Protein AF-A0A8D8W8I6-F1 (afdb_monomer)

Secondary structure (DSSP, 8-state):
---------HHHHHHHHHHHHHHHHS-TTHHHHHHHHHHHHSPPPHHHHHHHHHHHHHHHHHHHHHHHHHHHHT-TT-THHHHHHHHHHHHHHHHHHS-HHHHHHHHHHHHHHHHHHHTT-

Structure (mmCIF, N/CA/C/O backbone):
data_AF-A0A8D8W8I6-F1
#
_entry.id   AF-A0A8D8W8I6-F1
#
loop_
_atom_site.group_PDB
_atom_site.id
_atom_site.type_symbol
_atom_site.label_atom_id
_atom_site.label_alt_id
_atom_site.label_comp_id
_atom_site.label_asym_id
_atom_site.label_entity_id
_atom_site.label_seq_id
_atom_site.pdbx_PDB_ins_code
_atom_site.Cartn_x
_atom_site.Cartn_y
_atom_site.Cartn_z
_atom_site.occupancy
_atom_site.B_iso_or_equiv
_atom_site.auth_seq_id
_atom_site.auth_comp_id
_atom_site.auth_asym_id
_atom_site.auth_atom_id
_atom_site.pdbx_PDB_model_num
ATOM 1 N N . MET A 1 1 ? 5.627 -31.364 0.884 1.00 42.03 1 MET A N 1
ATOM 2 C CA . MET A 1 1 ? 5.035 -30.064 0.504 1.00 42.03 1 MET A CA 1
ATOM 3 C C . MET A 1 1 ? 5.050 -29.221 1.766 1.00 42.03 1 MET A C 1
ATOM 5 O O . MET A 1 1 ? 4.081 -29.221 2.506 1.00 42.03 1 MET A O 1
ATOM 9 N N . GLU A 1 2 ? 6.214 -28.681 2.126 1.00 50.22 2 GLU A N 1
ATOM 10 C CA . GLU A 1 2 ? 6.455 -28.177 3.481 1.00 50.22 2 GLU A CA 1
ATOM 11 C C . GLU A 1 2 ? 7.186 -26.829 3.447 1.00 50.22 2 GLU A C 1
ATOM 13 O O . GLU A 1 2 ? 8.345 -26.758 3.059 1.00 50.22 2 GLU A O 1
ATOM 18 N N . ARG A 1 3 ? 6.461 -25.811 3.936 1.00 50.16 3 ARG A N 1
ATOM 19 C CA . ARG A 1 3 ? 6.907 -24.538 4.533 1.00 50.16 3 ARG A CA 1
ATOM 20 C C . ARG A 1 3 ? 7.511 -23.459 3.623 1.00 50.16 3 ARG A C 1
ATOM 22 O O . ARG A 1 3 ? 8.663 -23.083 3.791 1.00 50.16 3 ARG A O 1
ATOM 29 N N . ASP A 1 4 ? 6.639 -22.802 2.858 1.00 57.50 4 ASP A N 1
ATOM 30 C CA . ASP A 1 4 ? 6.822 -21.380 2.498 1.00 57.50 4 ASP A CA 1
ATOM 31 C C . ASP A 1 4 ? 6.276 -20.424 3.585 1.00 57.50 4 ASP A C 1
ATOM 33 O O . ASP A 1 4 ? 6.238 -19.210 3.411 1.00 57.50 4 ASP A O 1
ATOM 37 N N . SER A 1 5 ? 5.841 -20.947 4.739 1.00 58.31 5 SER A N 1
ATOM 38 C CA . SER A 1 5 ? 5.451 -20.130 5.892 1.00 58.31 5 SER A CA 1
ATOM 39 C C . SER A 1 5 ? 6.685 -19.811 6.733 1.0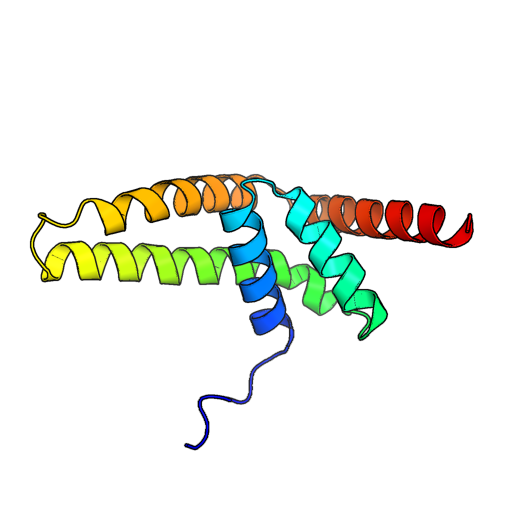0 58.31 5 SER A C 1
ATOM 41 O O . SER A 1 5 ? 7.100 -20.612 7.573 1.00 58.31 5 SER A O 1
ATOM 43 N N . GLN A 1 6 ? 7.290 -18.649 6.496 1.00 68.69 6 GLN A N 1
ATOM 44 C CA . GLN A 1 6 ? 8.312 -18.095 7.385 1.00 68.69 6 GLN A CA 1
ATOM 45 C C . GLN A 1 6 ? 7.661 -17.321 8.539 1.00 68.69 6 GLN A C 1
ATOM 47 O O . GLN A 1 6 ? 6.601 -16.720 8.370 1.00 68.69 6 GLN A O 1
ATOM 52 N N . HIS A 1 7 ? 8.280 -17.330 9.725 1.00 72.88 7 HIS A N 1
ATOM 53 C CA . HIS A 1 7 ? 7.826 -16.494 10.839 1.00 72.88 7 HIS A CA 1
ATOM 54 C C . HIS A 1 7 ? 8.001 -15.017 10.471 1.00 72.88 7 HIS A C 1
ATOM 56 O O . HIS A 1 7 ? 9.124 -14.533 10.353 1.00 72.88 7 HIS A O 1
ATOM 62 N N . SER A 1 8 ? 6.884 -14.315 10.295 1.00 79.44 8 SER A N 1
ATOM 63 C CA . SER A 1 8 ? 6.832 -12.919 9.867 1.00 79.44 8 SER A CA 1
ATOM 64 C C . SER A 1 8 ? 5.775 -12.153 10.667 1.00 79.44 8 SER A C 1
ATOM 66 O O . SER A 1 8 ? 4.854 -12.750 11.230 1.00 79.44 8 SER A O 1
ATOM 68 N N . CYS A 1 9 ? 5.903 -10.828 10.755 1.00 85.56 9 CYS A N 1
ATOM 69 C CA . CYS A 1 9 ? 4.876 -9.993 11.376 1.00 85.56 9 CYS A CA 1
ATOM 70 C C . CYS A 1 9 ? 3.631 -9.945 10.477 1.00 85.56 9 CYS A C 1
ATOM 72 O O . CYS A 1 9 ? 3.742 -9.634 9.294 1.00 85.56 9 CYS A O 1
ATOM 74 N N . LEU A 1 10 ? 2.441 -10.143 11.055 1.00 90.19 10 LEU A N 1
ATOM 75 C CA . LEU A 1 10 ? 1.160 -10.169 10.323 1.00 90.19 10 LEU A CA 1
ATOM 76 C C . LEU A 1 10 ? 0.887 -8.900 9.499 1.00 90.19 10 LEU A C 1
ATOM 78 O O . LEU A 1 10 ? 0.182 -8.943 8.494 1.00 90.19 10 LEU A O 1
ATOM 82 N N . VAL A 1 11 ?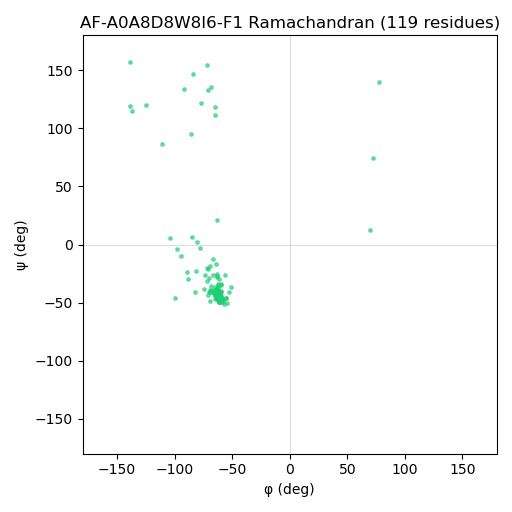 1.459 -7.768 9.913 1.00 91.62 11 VAL A N 1
ATOM 83 C CA . VAL A 1 11 ? 1.369 -6.502 9.177 1.00 91.62 11 VAL A CA 1
ATOM 84 C C . VAL A 1 11 ? 1.994 -6.586 7.781 1.00 91.62 11 VAL A C 1
ATOM 86 O O . VAL A 1 11 ? 1.525 -5.909 6.872 1.00 91.62 11 VAL A O 1
ATOM 89 N N . PHE A 1 12 ? 3.011 -7.430 7.580 1.00 92.50 12 PHE A N 1
ATOM 90 C CA . PHE A 1 12 ? 3.636 -7.611 6.272 1.00 92.50 12 PHE A CA 1
ATOM 91 C C . PHE A 1 12 ? 2.709 -8.358 5.315 1.00 92.50 12 PHE A C 1
ATOM 93 O O . PHE A 1 12 ? 2.536 -7.925 4.177 1.00 92.50 12 PHE A O 1
ATOM 100 N N . ASP A 1 13 ? 2.050 -9.415 5.789 1.00 92.88 13 ASP A N 1
ATOM 101 C CA . ASP A 1 13 ? 1.063 -10.152 4.995 1.00 92.88 13 ASP A CA 1
ATOM 102 C C . ASP A 1 13 ? -0.148 -9.270 4.668 1.00 92.88 13 ASP A C 1
ATOM 104 O O . ASP A 1 13 ? -0.623 -9.253 3.531 1.00 92.88 13 ASP A O 1
ATOM 108 N N . LEU A 1 14 ? -0.598 -8.464 5.638 1.00 94.81 14 LEU A N 1
ATOM 109 C CA . LEU A 1 14 ? -1.664 -7.485 5.432 1.00 94.81 14 LEU A CA 1
ATOM 110 C C . LEU A 1 14 ? -1.271 -6.420 4.398 1.00 94.81 14 LEU A C 1
ATOM 112 O O . LEU A 1 14 ? -2.069 -6.104 3.518 1.00 94.81 14 LEU A O 1
ATOM 116 N N . ALA A 1 15 ? -0.046 -5.892 4.469 1.00 95.88 15 ALA A N 1
ATOM 117 C CA . ALA A 1 15 ? 0.462 -4.928 3.497 1.00 95.88 15 ALA A CA 1
ATOM 118 C C . ALA A 1 15 ? 0.459 -5.517 2.082 1.00 95.88 15 ALA A C 1
ATOM 120 O O . ALA A 1 15 ? -0.033 -4.879 1.157 1.00 95.88 15 ALA A O 1
ATOM 121 N N . ILE A 1 16 ? 0.948 -6.750 1.920 1.00 94.75 16 ILE A N 1
ATOM 122 C CA . ILE A 1 16 ? 0.960 -7.455 0.633 1.00 94.75 16 ILE A CA 1
ATOM 123 C C . ILE A 1 16 ? -0.465 -7.619 0.098 1.00 94.75 16 ILE A C 1
ATOM 125 O O . ILE A 1 16 ? -0.725 -7.274 -1.055 1.00 94.75 16 ILE A O 1
ATOM 129 N N . ALA A 1 17 ? -1.388 -8.104 0.933 1.00 95.56 17 ALA A N 1
ATOM 130 C CA . ALA A 1 17 ? -2.781 -8.297 0.548 1.00 95.56 17 ALA A CA 1
ATOM 131 C C . ALA A 1 17 ? -3.422 -6.985 0.069 1.00 95.56 17 ALA A C 1
ATOM 133 O O . ALA A 1 17 ? -4.006 -6.944 -1.014 1.00 95.56 17 ALA A O 1
ATOM 134 N N . ILE A 1 18 ? -3.256 -5.898 0.828 1.00 96.31 18 ILE A N 1
ATOM 135 C CA . ILE A 1 18 ? -3.786 -4.582 0.457 1.00 96.31 18 ILE A CA 1
ATOM 136 C C . ILE A 1 18 ? -3.141 -4.075 -0.837 1.00 96.31 18 ILE A C 1
ATOM 138 O O . ILE A 1 18 ? -3.859 -3.631 -1.730 1.00 96.31 18 ILE A O 1
ATOM 142 N N . THR A 1 19 ? -1.815 -4.168 -0.977 1.00 95.69 19 THR A N 1
ATOM 143 C CA . THR A 1 19 ? -1.101 -3.719 -2.181 1.00 95.69 19 THR A CA 1
ATOM 144 C C . THR A 1 19 ? -1.661 -4.369 -3.443 1.00 95.69 19 THR A C 1
ATOM 146 O O . THR A 1 19 ? -1.986 -3.657 -4.390 1.00 95.69 19 THR A O 1
ATOM 149 N N . TYR A 1 20 ? -1.813 -5.697 -3.473 1.00 93.81 20 TYR A N 1
ATOM 150 C CA . TYR A 1 20 ? -2.319 -6.372 -4.673 1.00 93.81 20 TYR A CA 1
ATOM 151 C C . TYR A 1 20 ? -3.804 -6.126 -4.915 1.00 93.81 20 TYR A C 1
ATOM 153 O O . TYR A 1 20 ? -4.210 -6.043 -6.069 1.00 93.81 20 TYR A O 1
ATOM 161 N N . MET A 1 21 ? -4.603 -5.946 -3.862 1.00 95.12 21 MET A N 1
ATOM 162 C CA . MET A 1 21 ? -6.006 -5.571 -4.024 1.00 95.12 21 MET A CA 1
ATOM 163 C C . MET A 1 21 ? -6.148 -4.182 -4.650 1.00 95.12 21 MET A C 1
ATOM 165 O O . MET A 1 21 ? -6.905 -4.031 -5.602 1.00 95.12 21 MET A O 1
ATOM 169 N N . VAL A 1 22 ? -5.371 -3.197 -4.191 1.00 95.19 22 VAL A N 1
ATOM 170 C CA . VAL A 1 22 ? -5.359 -1.848 -4.780 1.00 95.19 22 VAL A CA 1
ATOM 171 C C . VAL A 1 22 ? -4.822 -1.867 -6.214 1.00 95.19 22 VAL A C 1
ATOM 173 O O . VAL A 1 22 ? -5.362 -1.179 -7.071 1.00 95.19 22 VAL A O 1
ATOM 176 N N . LEU A 1 23 ? -3.795 -2.670 -6.515 1.00 92.56 23 LEU A N 1
ATOM 177 C CA . LEU A 1 23 ? -3.309 -2.830 -7.893 1.00 92.56 23 LEU A CA 1
ATOM 178 C C . LEU A 1 23 ? -4.361 -3.460 -8.813 1.00 92.56 23 LEU A C 1
ATOM 180 O O . LEU A 1 23 ? -4.477 -3.059 -9.968 1.00 92.56 23 LEU A O 1
ATOM 184 N N . GLN A 1 24 ? -5.118 -4.435 -8.307 1.00 92.31 24 GLN A N 1
ATOM 185 C CA . GLN A 1 24 ? -6.155 -5.129 -9.066 1.00 92.31 24 GLN A CA 1
ATOM 186 C C . GLN A 1 24 ? -7.351 -4.220 -9.373 1.00 92.31 24 GLN A C 1
ATOM 188 O O . GLN A 1 24 ? -7.923 -4.316 -10.458 1.00 92.31 24 GLN A O 1
ATOM 193 N N . THR A 1 25 ? -7.751 -3.366 -8.428 1.00 93.75 25 THR A N 1
ATOM 194 C CA . THR A 1 25 ? -8.901 -2.463 -8.593 1.00 93.75 25 THR A CA 1
ATOM 195 C C . THR A 1 25 ? -8.524 -1.114 -9.198 1.00 93.75 25 THR A C 1
ATOM 197 O O . THR A 1 25 ? -9.378 -0.451 -9.781 1.00 93.75 25 THR A O 1
ATOM 200 N N . GLY A 1 26 ? -7.264 -0.696 -9.062 1.00 92.19 26 GLY A N 1
ATOM 201 C CA . GLY A 1 26 ? -6.817 0.655 -9.395 1.00 92.19 26 GLY A CA 1
ATOM 202 C C . GLY A 1 26 ? -7.339 1.728 -8.434 1.00 92.19 26 GLY A C 1
ATOM 203 O O . GLY A 1 26 ? -7.228 2.913 -8.743 1.00 92.19 26 GLY A O 1
ATOM 204 N N . ASP A 1 27 ? -7.908 1.334 -7.291 1.00 94.19 27 ASP A N 1
ATOM 205 C CA . ASP A 1 27 ? -8.540 2.235 -6.329 1.00 94.19 27 ASP A CA 1
ATOM 206 C C . ASP A 1 27 ? -7.933 2.077 -4.930 1.00 94.19 27 ASP A C 1
ATOM 208 O O . ASP A 1 27 ? -7.994 1.014 -4.308 1.00 94.19 27 ASP A O 1
ATOM 212 N N . LEU A 1 28 ? -7.378 3.172 -4.407 1.00 94.62 28 LEU A N 1
ATOM 213 C CA . LEU A 1 28 ? -6.759 3.221 -3.083 1.00 94.62 28 LEU A CA 1
ATOM 214 C C . LEU A 1 28 ? -7.765 2.945 -1.954 1.00 94.62 28 LEU A C 1
ATOM 216 O O . LEU A 1 28 ? -7.369 2.459 -0.890 1.00 94.62 28 LEU A O 1
ATOM 220 N N . ASP A 1 29 ? -9.056 3.205 -2.172 1.00 95.44 29 ASP A N 1
ATOM 221 C CA . ASP A 1 29 ? -10.102 2.974 -1.169 1.00 95.44 29 ASP A CA 1
ATOM 222 C C . ASP A 1 29 ? -10.375 1.488 -0.952 1.00 95.44 29 ASP A C 1
ATOM 224 O O . ASP A 1 29 ? -10.745 1.091 0.156 1.00 95.44 29 ASP A O 1
ATOM 228 N N . THR A 1 30 ? -10.015 0.646 -1.929 1.00 95.94 30 THR A N 1
ATOM 229 C CA . THR A 1 30 ? -9.974 -0.821 -1.796 1.00 95.94 30 THR A CA 1
ATOM 230 C C . THR A 1 30 ? -9.188 -1.262 -0.557 1.00 95.94 30 THR A C 1
ATOM 232 O O . THR A 1 30 ? -9.597 -2.196 0.136 1.00 95.94 30 THR A O 1
ATOM 235 N N . GLY A 1 31 ? -8.107 -0.556 -0.206 1.00 95.31 31 GLY A N 1
ATOM 236 C CA . GLY A 1 31 ? -7.340 -0.851 1.005 1.00 95.31 31 GLY A CA 1
ATOM 237 C C . GLY A 1 31 ? -8.142 -0.678 2.297 1.00 95.31 31 GLY A C 1
ATOM 238 O O . GLY A 1 31 ? -7.987 -1.474 3.224 1.00 95.31 31 GLY A O 1
ATOM 239 N N . GLY A 1 32 ? -9.061 0.290 2.334 1.00 95.38 32 GLY A N 1
ATOM 240 C CA . GLY A 1 32 ? -9.978 0.497 3.453 1.00 95.38 32 GLY A CA 1
ATOM 241 C C . GLY A 1 32 ? -10.961 -0.657 3.629 1.00 95.38 32 GLY A C 1
ATOM 242 O O . GLY A 1 32 ? -11.144 -1.127 4.750 1.00 95.38 32 GLY A O 1
ATOM 243 N N . TYR A 1 33 ? -11.522 -1.177 2.534 1.00 96.06 33 TYR A N 1
ATOM 244 C CA . TYR A 1 33 ? -12.421 -2.338 2.574 1.00 96.06 33 TYR A CA 1
ATOM 245 C C . TYR A 1 33 ? -11.705 -3.605 3.063 1.00 96.06 33 TYR A C 1
ATOM 247 O O . TYR A 1 33 ? -12.221 -4.314 3.930 1.00 96.06 33 TYR A O 1
ATOM 255 N N . VAL A 1 34 ? -10.488 -3.868 2.570 1.00 95.44 34 VAL A N 1
ATOM 256 C CA . VAL A 1 34 ? -9.672 -5.006 3.032 1.00 95.44 34 VAL A CA 1
ATOM 257 C C . VAL A 1 34 ? -9.345 -4.868 4.519 1.00 95.44 34 VAL A C 1
ATOM 259 O O . VAL A 1 34 ? -9.493 -5.827 5.279 1.00 95.44 34 VAL A O 1
ATOM 262 N N . LEU A 1 35 ? -8.943 -3.671 4.957 1.00 95.38 35 LEU A N 1
ATOM 263 C CA . LEU A 1 35 ? -8.631 -3.402 6.358 1.00 95.38 35 LEU A CA 1
ATOM 264 C C . LEU A 1 35 ? -9.862 -3.555 7.264 1.00 95.38 35 LEU A C 1
ATOM 266 O O . LEU A 1 35 ? -9.748 -4.111 8.357 1.00 95.38 35 LEU A O 1
ATOM 270 N N . ALA A 1 36 ? -11.034 -3.092 6.824 1.00 94.75 36 ALA A N 1
ATOM 271 C CA . ALA A 1 36 ? -12.292 -3.249 7.548 1.00 94.75 36 ALA A CA 1
ATOM 272 C C . ALA A 1 36 ? -12.642 -4.732 7.738 1.00 94.75 36 ALA A C 1
ATOM 274 O O . ALA A 1 36 ? -12.864 -5.172 8.867 1.00 94.75 36 ALA A O 1
ATOM 275 N N . GLY A 1 37 ? -12.582 -5.524 6.661 1.00 93.81 37 GLY A N 1
ATOM 276 C CA . GLY A 1 37 ? -12.808 -6.968 6.715 1.00 93.81 37 GLY A CA 1
ATOM 277 C C . GLY A 1 37 ? -11.815 -7.688 7.632 1.00 93.81 37 GLY A C 1
ATOM 278 O O . GLY A 1 37 ? -12.216 -8.481 8.484 1.00 93.81 37 GLY A O 1
ATOM 279 N N . TYR A 1 38 ? -10.524 -7.358 7.538 1.00 94.00 38 TYR A N 1
ATOM 280 C CA . TYR A 1 38 ? -9.496 -7.935 8.410 1.00 94.00 38 TYR A CA 1
ATOM 281 C C . TYR A 1 38 ? -9.753 -7.610 9.893 1.00 94.00 38 TYR A C 1
ATOM 283 O O . TYR A 1 38 ? -9.653 -8.483 10.761 1.00 94.00 38 TYR A O 1
ATOM 291 N N . ASN A 1 39 ? -10.178 -6.376 10.184 1.00 92.75 39 ASN A N 1
ATOM 292 C CA . ASN A 1 39 ? -10.521 -5.914 11.530 1.00 92.75 39 ASN A CA 1
ATOM 293 C C . ASN A 1 39 ? -11.762 -6.590 12.142 1.00 92.75 39 ASN A C 1
ATOM 295 O O . ASN A 1 39 ? -11.976 -6.433 13.350 1.00 92.75 39 ASN A O 1
ATOM 299 N N . LYS A 1 40 ? -12.571 -7.327 11.365 1.00 91.38 40 LYS A N 1
ATOM 300 C CA . LYS A 1 40 ? -13.651 -8.177 11.902 1.00 91.38 40 LYS A CA 1
ATOM 301 C C . LYS A 1 40 ? -13.098 -9.446 12.573 1.00 91.38 40 LYS A C 1
ATOM 303 O O . LYS A 1 40 ? -13.715 -9.952 13.502 1.00 91.38 40 LYS A O 1
ATOM 308 N N . VAL A 1 41 ? -11.915 -9.917 12.165 1.00 91.62 41 VAL A N 1
ATOM 309 C CA . VAL A 1 41 ? -11.259 -11.114 12.730 1.00 91.62 41 VAL A CA 1
ATOM 310 C C . VAL A 1 41 ? -10.180 -10.741 13.749 1.00 91.62 41 VAL A C 1
ATOM 312 O O . VAL A 1 41 ? -10.128 -11.307 14.839 1.00 91.62 41 VAL A O 1
ATOM 315 N N . ARG A 1 42 ? -9.320 -9.770 13.417 1.00 90.94 42 ARG A N 1
ATOM 316 C CA . ARG A 1 42 ? -8.235 -9.294 14.287 1.00 90.94 42 ARG A CA 1
ATOM 317 C C . ARG A 1 42 ? -8.135 -7.780 14.210 1.00 90.94 42 ARG A C 1
ATOM 319 O O . ARG A 1 42 ? -7.802 -7.234 13.163 1.00 90.94 42 ARG A O 1
ATOM 326 N N . LYS A 1 43 ? -8.326 -7.104 15.345 1.00 92.00 43 LYS A N 1
ATOM 327 C CA . LYS A 1 43 ? -8.080 -5.661 15.441 1.00 92.00 43 LYS A CA 1
ATOM 328 C C . LYS A 1 43 ? -6.594 -5.372 15.238 1.00 92.00 43 LYS A C 1
ATOM 330 O O . LYS A 1 43 ? -5.756 -5.841 16.009 1.00 92.00 43 LYS A O 1
ATOM 335 N N . VAL A 1 44 ? -6.279 -4.609 14.196 1.00 91.25 44 VAL A N 1
ATOM 336 C CA . VAL A 1 44 ? -4.911 -4.187 13.893 1.00 91.25 44 VAL A CA 1
ATOM 337 C C . VAL A 1 44 ? -4.533 -3.047 14.842 1.00 91.25 44 VAL A C 1
ATOM 339 O O . VAL A 1 44 ? -5.223 -2.024 14.871 1.00 91.25 44 VAL A O 1
ATOM 342 N N . PRO A 1 45 ? -3.470 -3.191 15.646 1.00 92.19 45 PRO A N 1
ATOM 343 C CA . PRO A 1 45 ? -3.067 -2.152 16.578 1.00 92.19 45 PRO A CA 1
ATOM 344 C C . PRO A 1 45 ? -2.458 -0.950 15.839 1.00 92.19 45 PRO A C 1
ATOM 346 O O . PRO A 1 45 ? -1.913 -1.065 14.741 1.00 92.19 45 PRO A O 1
ATOM 349 N N . TYR A 1 46 ? -2.528 0.231 16.455 1.00 90.00 46 TYR A N 1
ATOM 350 C CA . TYR A 1 46 ? -2.126 1.491 15.816 1.00 90.00 46 TYR A CA 1
ATOM 351 C C . TYR A 1 46 ? -0.651 1.521 15.378 1.00 90.00 46 TYR A C 1
ATOM 353 O O . TYR A 1 46 ? -0.318 2.104 14.351 1.00 90.00 46 TYR A O 1
ATOM 361 N N . ASN A 1 47 ? 0.244 0.868 16.123 1.00 92.12 47 ASN A N 1
ATOM 362 C CA . ASN A 1 47 ? 1.653 0.735 15.745 1.00 92.12 47 ASN A CA 1
ATOM 363 C C . ASN A 1 47 ? 1.841 -0.061 14.441 1.00 92.12 47 ASN A C 1
ATOM 365 O O . ASN A 1 47 ? 2.690 0.314 13.639 1.00 92.12 47 ASN A O 1
ATOM 369 N N . GLU A 1 48 ? 1.044 -1.110 14.211 1.00 93.25 48 GLU A N 1
ATOM 370 C CA . GLU A 1 48 ? 1.045 -1.859 12.947 1.00 93.25 48 GLU A CA 1
ATOM 371 C C . GLU A 1 48 ? 0.451 -1.019 11.809 1.00 93.25 48 GLU A C 1
ATOM 373 O O . GLU A 1 48 ? 1.021 -0.970 10.722 1.00 93.25 48 GLU A O 1
ATOM 378 N N . LEU A 1 49 ? -0.633 -0.277 12.062 1.00 93.31 49 LEU A N 1
ATOM 379 C CA . LEU A 1 49 ? -1.207 0.634 11.063 1.00 93.31 49 LEU A CA 1
ATOM 380 C C . LEU A 1 49 ? -0.208 1.711 10.618 1.00 93.31 49 LEU A C 1
ATOM 382 O O . LEU A 1 49 ? -0.102 1.988 9.427 1.00 93.31 49 LEU A O 1
ATOM 386 N N . ASN A 1 50 ? 0.568 2.275 11.547 1.00 93.25 50 ASN A N 1
ATOM 387 C CA . ASN A 1 50 ? 1.550 3.318 11.233 1.00 93.25 50 ASN A CA 1
ATOM 388 C C . ASN A 1 50 ? 2.674 2.852 10.304 1.00 93.25 50 ASN A C 1
ATOM 390 O O . ASN A 1 50 ? 3.239 3.675 9.594 1.00 93.25 50 ASN A O 1
ATOM 394 N N . VAL A 1 51 ? 3.024 1.564 10.317 1.00 95.50 51 VAL A N 1
ATOM 395 C CA . VAL A 1 51 ? 4.067 1.023 9.427 1.00 95.50 51 VAL A CA 1
ATOM 396 C C . VAL A 1 51 ? 3.490 0.437 8.140 1.00 95.50 51 VAL A C 1
ATOM 398 O O . VAL A 1 51 ? 4.247 0.130 7.220 1.00 95.50 51 VAL A O 1
ATOM 401 N N . LEU A 1 52 ? 2.165 0.295 8.048 1.00 95.25 52 LEU A N 1
ATOM 402 C CA . LEU A 1 52 ? 1.483 -0.381 6.947 1.00 95.25 52 LEU A CA 1
ATOM 403 C C . LEU A 1 52 ? 1.799 0.261 5.591 1.00 95.25 52 LEU A C 1
ATOM 405 O O . LEU A 1 52 ? 2.206 -0.438 4.666 1.00 95.25 52 LEU A O 1
ATOM 409 N N . GLN A 1 53 ? 1.702 1.591 5.493 1.00 96.00 53 GLN A N 1
ATOM 410 C CA . GLN A 1 53 ? 2.019 2.330 4.264 1.00 96.00 53 GLN A CA 1
ATOM 411 C C . GLN A 1 53 ? 3.475 2.103 3.832 1.00 96.00 53 GLN A C 1
ATOM 413 O O . GLN A 1 53 ? 3.741 1.802 2.671 1.00 96.00 53 GLN A O 1
ATOM 418 N N . THR A 1 54 ? 4.427 2.175 4.767 1.00 96.50 54 THR A N 1
ATOM 419 C CA . THR A 1 54 ? 5.847 1.910 4.490 1.00 96.50 54 THR A CA 1
ATOM 420 C C . THR A 1 54 ? 6.078 0.475 4.026 1.00 96.50 54 THR A C 1
ATOM 422 O O . THR A 1 54 ? 6.861 0.248 3.103 1.00 96.50 54 THR A O 1
ATOM 425 N N . CYS A 1 55 ? 5.380 -0.499 4.615 1.00 96.44 55 CYS A N 1
ATOM 426 C CA . CYS A 1 55 ? 5.455 -1.899 4.199 1.00 96.44 55 CYS A CA 1
ATOM 427 C C . CYS A 1 55 ? 4.913 -2.094 2.776 1.00 96.44 55 CYS A C 1
ATOM 429 O O . CYS A 1 55 ? 5.536 -2.794 1.979 1.00 96.44 55 CYS A O 1
ATOM 431 N N . MET A 1 56 ? 3.804 -1.432 2.431 1.00 96.38 56 MET A N 1
ATOM 432 C CA . MET A 1 56 ? 3.238 -1.456 1.078 1.00 96.38 56 MET A CA 1
ATOM 433 C C . MET A 1 56 ? 4.204 -0.862 0.050 1.00 96.38 56 MET A C 1
ATOM 435 O O . MET A 1 56 ? 4.479 -1.496 -0.968 1.00 96.38 56 MET A O 1
ATOM 439 N N . MET A 1 57 ? 4.768 0.317 0.332 1.00 96.12 57 MET A N 1
ATOM 440 C CA . MET A 1 57 ? 5.766 0.950 -0.539 1.00 96.12 57 MET A CA 1
ATOM 441 C C . MET A 1 57 ? 7.006 0.064 -0.693 1.00 96.12 57 MET A C 1
ATOM 443 O O . MET A 1 57 ? 7.471 -0.162 -1.805 1.00 96.12 57 MET A O 1
ATOM 447 N N . SER A 1 58 ? 7.493 -0.530 0.400 1.00 95.31 58 SER A N 1
ATOM 448 C CA . SER A 1 58 ? 8.633 -1.456 0.362 1.00 95.31 58 SER A CA 1
ATOM 449 C C . SER A 1 58 ? 8.347 -2.680 -0.512 1.00 95.31 58 SER A C 1
ATOM 451 O O . SER A 1 58 ? 9.199 -3.083 -1.304 1.00 95.31 58 SER A O 1
ATOM 453 N N . ARG A 1 59 ? 7.140 -3.256 -0.420 1.00 93.00 59 ARG A N 1
ATOM 454 C CA . ARG A 1 59 ? 6.713 -4.380 -1.267 1.00 93.00 59 ARG A CA 1
ATOM 455 C C . ARG A 1 59 ? 6.627 -3.984 -2.742 1.00 93.00 59 ARG A C 1
ATOM 457 O O . ARG A 1 59 ? 7.050 -4.766 -3.594 1.00 93.00 59 ARG A O 1
ATOM 464 N N . LEU A 1 60 ? 6.112 -2.792 -3.043 1.00 93.31 60 LEU A N 1
ATOM 465 C CA . LEU A 1 60 ? 6.080 -2.255 -4.405 1.00 93.31 60 LEU A CA 1
ATOM 466 C C . LEU A 1 60 ? 7.494 -2.088 -4.955 1.00 93.31 60 LEU A C 1
ATOM 468 O O . LEU A 1 60 ? 7.784 -2.633 -6.015 1.00 93.31 60 LEU A O 1
ATOM 472 N N . CYS A 1 61 ? 8.397 -1.451 -4.207 1.00 93.69 61 CYS A N 1
ATOM 473 C CA . CYS A 1 61 ? 9.796 -1.296 -4.602 1.00 93.69 61 CYS A CA 1
ATOM 474 C C . CYS A 1 61 ? 10.462 -2.647 -4.892 1.00 93.69 61 CYS A C 1
ATOM 476 O O . CYS A 1 61 ? 11.094 -2.802 -5.934 1.00 93.69 61 CYS A O 1
ATOM 478 N N . GLN A 1 62 ? 10.278 -3.647 -4.021 1.00 91.69 62 GLN A N 1
ATOM 479 C CA . GLN A 1 62 ? 10.804 -4.999 -4.248 1.00 91.69 62 GLN A CA 1
ATOM 480 C C . GLN A 1 62 ? 10.276 -5.603 -5.556 1.00 91.69 62 GLN A C 1
ATOM 482 O O . GLN A 1 62 ? 11.057 -6.110 -6.359 1.00 91.69 62 GLN A O 1
ATOM 487 N N . SER A 1 63 ? 8.963 -5.520 -5.793 1.00 89.50 63 SER A N 1
ATOM 488 C CA . SER A 1 63 ? 8.333 -6.060 -7.002 1.00 89.50 63 SER A CA 1
ATOM 489 C C . SER A 1 63 ? 8.792 -5.339 -8.273 1.00 89.50 63 SER A C 1
ATOM 491 O O . SER A 1 63 ? 9.051 -5.982 -9.289 1.00 89.50 63 SER A O 1
ATOM 493 N N . LEU A 1 64 ? 8.894 -4.010 -8.225 1.00 89.38 64 LEU A N 1
ATOM 494 C CA . LEU A 1 64 ? 9.258 -3.173 -9.366 1.00 89.38 64 LEU A CA 1
ATOM 495 C C . LEU A 1 64 ? 10.726 -3.372 -9.753 1.00 89.38 64 LEU A C 1
ATOM 497 O O . L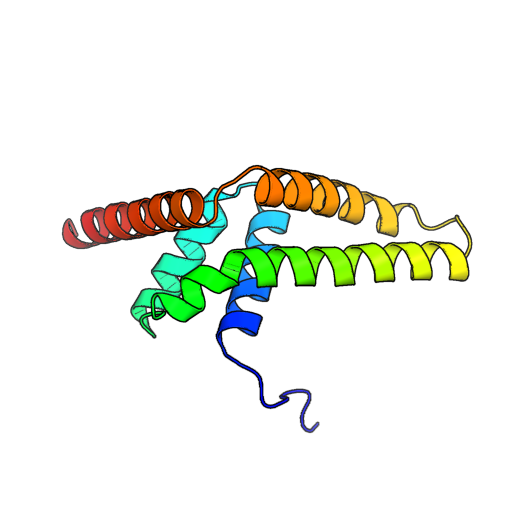EU A 1 64 ? 11.018 -3.649 -10.917 1.00 89.38 64 LEU A O 1
ATOM 501 N N . VAL A 1 65 ? 11.635 -3.328 -8.775 1.00 89.25 65 VAL A N 1
A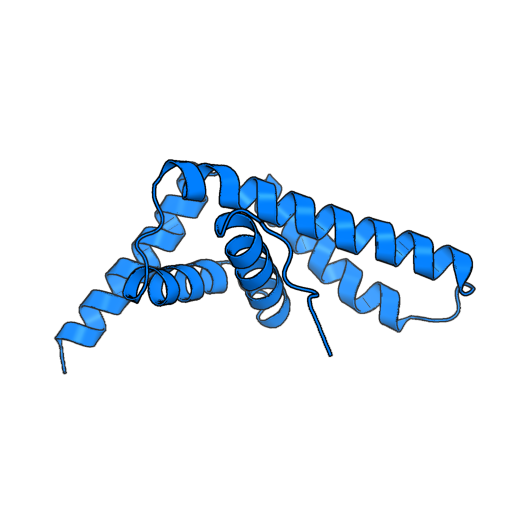TOM 502 C CA . VAL A 1 65 ? 13.074 -3.545 -8.993 1.00 89.25 65 VAL A CA 1
ATOM 503 C C . VAL A 1 65 ? 13.338 -4.950 -9.530 1.00 89.25 65 VAL A C 1
ATOM 505 O O . VAL A 1 65 ? 14.062 -5.098 -10.514 1.00 89.25 65 VAL A O 1
ATOM 508 N N . LEU A 1 66 ? 12.718 -5.980 -8.943 1.00 87.00 66 LEU A N 1
ATOM 509 C CA . LEU A 1 66 ? 12.888 -7.356 -9.413 1.00 87.00 66 LEU A CA 1
ATOM 510 C C . LEU A 1 66 ? 12.332 -7.551 -10.830 1.00 87.00 66 LEU A C 1
ATOM 512 O O . LEU A 1 66 ? 12.957 -8.225 -11.650 1.00 87.00 66 LEU A O 1
ATOM 516 N N . GLY A 1 67 ? 11.181 -6.947 -11.139 1.00 82.94 67 GLY A N 1
ATOM 517 C CA . GLY A 1 67 ? 10.600 -7.014 -12.478 1.00 82.94 67 GLY A CA 1
ATOM 518 C C . GLY A 1 67 ? 11.464 -6.320 -13.536 1.00 82.94 67 GLY A C 1
ATOM 519 O O . GLY A 1 67 ? 11.642 -6.868 -14.622 1.00 82.94 67 GLY A O 1
ATOM 520 N N . LEU A 1 68 ? 12.070 -5.173 -13.208 1.00 83.38 68 LEU A N 1
ATOM 521 C CA . LEU A 1 68 ? 13.015 -4.475 -14.089 1.00 83.38 68 LEU A CA 1
ATOM 522 C C . LEU A 1 68 ? 14.285 -5.291 -14.329 1.00 83.38 68 LEU A C 1
ATOM 524 O O . LEU A 1 68 ? 14.702 -5.446 -15.475 1.00 83.38 68 LEU A O 1
ATOM 528 N N . TYR A 1 69 ? 14.870 -5.846 -13.266 1.00 83.94 69 TYR A N 1
ATOM 529 C CA . TYR A 1 69 ? 16.038 -6.720 -13.373 1.00 83.94 69 TYR A CA 1
ATOM 530 C C . TYR A 1 69 ? 15.747 -7.938 -14.264 1.00 83.94 69 TYR A C 1
ATOM 532 O O . TYR A 1 69 ? 16.489 -8.227 -15.200 1.00 83.94 69 TYR A O 1
ATOM 540 N N . THR A 1 70 ? 14.603 -8.592 -14.045 1.00 80.88 70 THR A N 1
ATOM 541 C CA . THR A 1 70 ? 14.171 -9.753 -14.839 1.00 80.88 70 THR A CA 1
ATOM 542 C C . THR A 1 70 ? 13.971 -9.392 -16.313 1.00 80.88 70 THR A C 1
ATOM 544 O O . THR A 1 70 ? 14.368 -10.150 -17.194 1.00 80.88 70 THR A O 1
ATOM 547 N N . TYR A 1 71 ? 13.392 -8.221 -16.599 1.00 78.50 71 TYR A N 1
ATOM 548 C CA . TYR A 1 71 ? 13.233 -7.721 -17.967 1.00 78.50 71 TYR A CA 1
ATOM 549 C C . TYR A 1 71 ? 14.581 -7.484 -18.666 1.00 78.50 71 TYR A C 1
ATOM 551 O O . TYR A 1 71 ? 14.719 -7.768 -19.856 1.00 78.50 71 TYR A O 1
ATOM 559 N N . GLN A 1 72 ? 15.582 -6.986 -17.934 1.00 78.94 72 GLN A N 1
ATOM 560 C CA . GLN A 1 72 ? 16.932 -6.794 -18.464 1.00 78.94 72 GLN A CA 1
ATOM 561 C C . GLN A 1 72 ? 17.626 -8.129 -18.772 1.00 78.94 72 GLN A C 1
ATOM 563 O O . GLN A 1 72 ? 18.264 -8.241 -19.817 1.00 78.94 72 GLN A O 1
ATOM 568 N N . GLU A 1 73 ? 17.477 -9.144 -17.914 1.00 79.25 73 GLU A N 1
ATOM 569 C CA . GLU A 1 73 ? 18.098 -10.461 -18.122 1.00 79.25 73 GLU A CA 1
ATOM 570 C C . GLU A 1 73 ? 17.418 -11.311 -19.206 1.00 79.25 73 GLU A C 1
ATOM 572 O O . GLU A 1 73 ? 18.100 -11.996 -19.965 1.00 79.25 73 GLU A O 1
ATOM 577 N N . GLN A 1 74 ? 16.085 -11.280 -19.316 1.00 70.00 74 GLN A N 1
ATOM 578 C CA . GLN A 1 74 ? 15.334 -12.158 -20.232 1.00 70.00 74 GLN A CA 1
ATOM 579 C C . GLN A 1 74 ? 15.321 -11.684 -21.697 1.00 70.00 74 GLN A C 1
ATOM 581 O O . GLN A 1 74 ? 14.710 -12.323 -22.555 1.00 70.00 74 GLN A O 1
ATOM 586 N N . GLY A 1 75 ? 16.016 -10.585 -21.999 1.00 62.69 75 GLY A N 1
ATOM 587 C CA . GLY A 1 75 ? 15.959 -9.918 -23.293 1.00 62.69 75 GLY A CA 1
ATOM 588 C C . GLY A 1 75 ? 14.681 -9.089 -23.423 1.00 62.69 75 GLY A C 1
ATOM 589 O O . GLY A 1 75 ? 13.598 -9.503 -23.021 1.00 62.69 75 GLY A O 1
ATOM 590 N N . SER A 1 76 ? 14.809 -7.900 -24.007 1.00 60.97 76 SER A N 1
ATOM 591 C CA . SER A 1 76 ? 13.828 -6.799 -24.063 1.00 60.97 76 SER A CA 1
ATOM 592 C C . SER A 1 76 ? 12.507 -7.093 -24.809 1.00 60.97 76 SER A C 1
ATOM 594 O O . SER A 1 76 ? 11.841 -6.177 -25.279 1.00 60.97 76 SER A O 1
ATOM 596 N N . ASN A 1 77 ? 12.131 -8.363 -24.969 1.00 60.75 77 ASN A N 1
ATOM 597 C CA . ASN A 1 77 ? 11.069 -8.845 -25.849 1.00 60.75 77 ASN A CA 1
ATOM 598 C C . ASN A 1 77 ? 9.771 -9.240 -25.126 1.00 60.75 77 ASN A C 1
ATOM 600 O O . ASN A 1 77 ? 8.860 -9.747 -25.780 1.00 60.75 77 ASN A O 1
ATOM 604 N N . ASN A 1 78 ? 9.652 -9.020 -23.809 1.00 61.81 78 ASN A N 1
ATOM 605 C CA . ASN A 1 78 ? 8.424 -9.333 -23.071 1.00 61.81 78 ASN A CA 1
ATOM 606 C C . ASN A 1 78 ? 7.675 -8.071 -22.587 1.00 61.81 78 ASN A C 1
ATOM 608 O O . ASN A 1 78 ? 7.853 -7.647 -21.442 1.00 61.81 78 ASN A O 1
ATOM 612 N N . PRO A 1 79 ? 6.797 -7.479 -23.420 1.00 60.34 79 PRO A N 1
ATOM 613 C CA . PRO A 1 79 ? 6.015 -6.297 -23.050 1.00 60.34 79 PRO A CA 1
ATOM 614 C C . PRO A 1 79 ? 5.027 -6.542 -21.892 1.00 60.34 79 PRO A C 1
ATOM 616 O O . PRO A 1 79 ? 4.603 -5.581 -21.251 1.00 60.34 79 PRO A O 1
ATOM 619 N N . TYR A 1 80 ? 4.700 -7.800 -21.559 1.00 56.97 80 TYR A N 1
ATOM 620 C CA . TYR A 1 80 ? 3.821 -8.120 -20.423 1.00 56.97 80 TYR A CA 1
ATOM 621 C C . TYR A 1 80 ? 4.437 -7.770 -19.065 1.00 56.97 80 TYR A C 1
ATOM 623 O O . TYR A 1 80 ? 3.701 -7.494 -18.120 1.00 56.97 80 TYR A O 1
ATOM 631 N N . VAL A 1 81 ? 5.770 -7.740 -18.961 1.00 58.84 81 VAL A N 1
ATOM 632 C CA . VAL A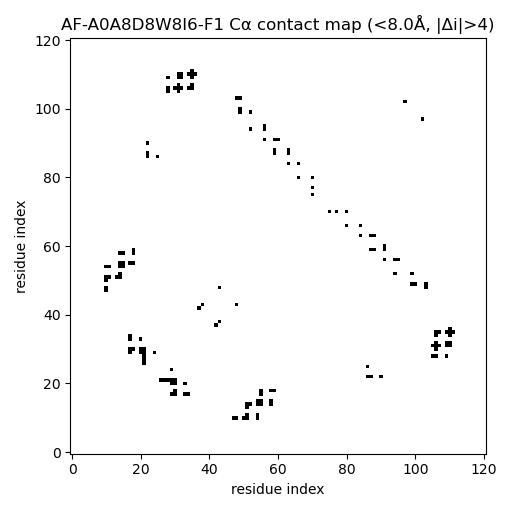 1 81 ? 6.457 -7.377 -17.711 1.00 58.84 81 VAL A CA 1
ATOM 633 C C . VAL A 1 81 ? 6.291 -5.885 -17.401 1.00 58.84 81 VAL A C 1
ATOM 635 O O . VAL A 1 81 ? 6.270 -5.499 -16.237 1.00 58.84 81 VAL A O 1
ATOM 638 N N . LEU A 1 82 ? 6.127 -5.040 -18.425 1.00 60.41 82 LEU A N 1
ATOM 639 C CA . LEU A 1 82 ? 6.039 -3.585 -18.271 1.00 60.41 82 LEU A CA 1
ATOM 640 C C . LEU A 1 82 ? 4.608 -3.087 -18.024 1.00 60.41 82 LEU A C 1
ATOM 642 O O . LEU A 1 82 ? 4.427 -2.098 -17.317 1.00 60.41 82 LEU A O 1
ATOM 646 N N . GLY A 1 83 ? 3.586 -3.782 -18.536 1.00 62.19 83 GLY A N 1
ATOM 647 C CA . GLY A 1 83 ? 2.186 -3.389 -18.323 1.00 62.19 83 GLY A CA 1
ATOM 648 C C . GLY A 1 83 ? 1.767 -3.405 -16.847 1.00 62.19 83 GLY A C 1
ATOM 649 O O . GLY A 1 83 ? 1.013 -2.546 -16.401 1.00 62.19 83 GLY A O 1
ATOM 650 N N . THR A 1 84 ? 2.304 -4.339 -16.058 1.00 67.38 84 THR A N 1
ATOM 651 C CA . THR A 1 84 ? 2.060 -4.417 -14.606 1.00 67.38 84 THR A CA 1
ATOM 652 C C . THR A 1 84 ? 2.930 -3.447 -13.800 1.00 67.38 84 THR A C 1
ATOM 654 O O . THR A 1 84 ? 2.549 -3.057 -12.696 1.00 67.38 84 THR A O 1
ATOM 657 N N . GLN A 1 85 ? 4.070 -3.014 -14.348 1.00 77.75 85 GLN A N 1
ATOM 658 C CA . GLN A 1 85 ? 4.977 -2.058 -13.704 1.00 77.75 85 GLN A CA 1
ATOM 659 C C . GLN A 1 85 ? 4.375 -0.656 -13.632 1.00 77.75 85 GLN A C 1
ATOM 661 O O . GLN A 1 85 ? 4.502 0.002 -12.604 1.00 77.75 85 GLN A O 1
ATOM 666 N N . GLU A 1 86 ? 3.699 -0.198 -14.689 1.00 85.38 86 GLU A N 1
ATOM 667 C CA . GLU A 1 86 ? 3.141 1.159 -14.738 1.00 85.38 86 GLU A CA 1
ATOM 668 C C . GLU A 1 86 ? 2.135 1.415 -13.603 1.00 85.38 86 GLU A C 1
ATOM 670 O O . GLU A 1 86 ? 2.211 2.438 -12.921 1.00 85.38 86 GLU A O 1
ATOM 675 N N . ALA A 1 87 ? 1.233 0.463 -13.347 1.00 88.88 87 ALA A N 1
ATOM 676 C CA . ALA A 1 87 ? 0.296 0.544 -12.226 1.00 88.88 87 ALA A CA 1
ATOM 677 C C . ALA A 1 87 ? 1.021 0.556 -10.868 1.00 88.88 87 ALA A C 1
ATOM 679 O O . ALA A 1 87 ? 0.635 1.299 -9.966 1.00 88.88 87 ALA A O 1
ATOM 680 N N . GLY A 1 88 ? 2.101 -0.223 -10.740 1.00 91.06 88 GLY A N 1
ATOM 681 C CA . GLY A 1 88 ? 2.938 -0.252 -9.543 1.00 91.06 88 GLY A CA 1
ATOM 682 C C . GLY A 1 88 ? 3.629 1.080 -9.254 1.00 91.06 88 GLY A C 1
ATOM 683 O O . GLY A 1 88 ? 3.584 1.538 -8.114 1.00 91.06 88 GLY A O 1
ATOM 684 N N . TRP A 1 89 ? 4.206 1.728 -10.271 1.00 91.75 89 TRP A N 1
ATOM 685 C CA . TRP A 1 89 ? 4.827 3.052 -10.137 1.00 91.75 89 TRP A CA 1
ATOM 686 C C . TRP A 1 89 ? 3.806 4.124 -9.752 1.00 91.75 89 TRP A C 1
ATOM 688 O O . TRP A 1 89 ? 4.012 4.842 -8.780 1.00 91.75 89 TRP A O 1
ATOM 698 N N . ARG A 1 90 ? 2.649 4.164 -10.426 1.00 93.12 90 ARG A N 1
ATOM 699 C CA . ARG A 1 90 ? 1.572 5.115 -10.094 1.00 93.12 90 ARG A CA 1
ATOM 700 C C . ARG A 1 90 ? 1.061 4.944 -8.663 1.00 93.12 90 ARG A C 1
ATOM 702 O O . ARG A 1 90 ? 0.782 5.932 -7.983 1.00 93.12 90 ARG A O 1
ATOM 709 N N . LEU A 1 91 ? 0.921 3.700 -8.199 1.00 94.62 91 LEU A N 1
ATOM 710 C CA . LEU A 1 91 ? 0.523 3.429 -6.821 1.00 94.62 91 LEU A CA 1
ATOM 711 C C . LEU A 1 91 ? 1.612 3.854 -5.830 1.00 94.62 91 LEU A C 1
ATOM 713 O O . LEU A 1 91 ? 1.277 4.402 -4.784 1.00 94.62 91 LEU A O 1
ATOM 717 N N . LEU A 1 92 ? 2.889 3.632 -6.149 1.00 94.94 92 LEU A N 1
ATOM 718 C CA . LEU A 1 92 ? 4.003 4.078 -5.313 1.00 94.94 92 LEU A CA 1
ATOM 719 C C . LEU A 1 92 ? 4.000 5.606 -5.152 1.00 94.94 92 LEU A C 1
ATOM 721 O O . LEU A 1 92 ? 4.001 6.072 -4.016 1.00 94.94 92 LEU A O 1
ATOM 725 N N . ASP A 1 93 ? 3.877 6.356 -6.251 1.00 94.94 93 ASP A N 1
ATOM 726 C CA . ASP A 1 93 ? 3.788 7.826 -6.236 1.00 94.94 93 ASP A CA 1
ATOM 727 C C . ASP A 1 93 ? 2.569 8.306 -5.436 1.00 94.94 93 ASP A C 1
ATOM 729 O O . ASP A 1 93 ? 2.638 9.238 -4.630 1.00 94.94 93 ASP A O 1
ATOM 733 N N . THR A 1 94 ? 1.429 7.632 -5.622 1.00 94.94 94 THR A N 1
ATOM 734 C CA . THR A 1 94 ? 0.209 7.933 -4.868 1.00 94.94 94 THR A CA 1
ATOM 735 C C . THR A 1 94 ? 0.447 7.721 -3.378 1.00 94.94 94 THR A C 1
ATOM 737 O O . THR A 1 94 ? 0.150 8.609 -2.585 1.00 94.94 94 THR A O 1
ATOM 740 N N . LEU A 1 95 ? 1.010 6.582 -2.974 1.00 94.62 95 LEU A N 1
ATOM 741 C CA . LEU A 1 95 ? 1.303 6.305 -1.571 1.00 94.62 95 LEU A CA 1
ATOM 742 C C . LEU A 1 95 ? 2.320 7.293 -1.000 1.00 94.62 95 LEU A C 1
ATOM 744 O O . LEU A 1 95 ? 2.110 7.749 0.115 1.00 94.62 95 LEU A O 1
ATOM 748 N N . GLU A 1 96 ? 3.369 7.661 -1.730 1.00 94.38 96 GLU A N 1
ATOM 749 C CA . GLU A 1 96 ? 4.367 8.632 -1.267 1.00 94.38 96 GLU A CA 1
ATOM 750 C C . GLU A 1 96 ? 3.752 10.021 -1.021 1.00 94.38 96 GLU A C 1
ATOM 752 O O . GLU A 1 96 ? 4.091 10.691 -0.046 1.00 94.38 96 GLU A O 1
ATOM 757 N N . SER A 1 97 ? 2.790 10.428 -1.857 1.00 95.19 97 SER A N 1
ATOM 758 C CA . SER A 1 97 ? 2.103 11.722 -1.733 1.00 95.19 97 SER A CA 1
ATOM 759 C C . SER A 1 97 ? 1.179 11.842 -0.510 1.00 95.19 97 SER A C 1
ATOM 761 O O . SER A 1 97 ? 0.837 12.955 -0.105 1.00 95.19 97 SER A O 1
ATOM 763 N N . TYR A 1 98 ? 0.772 10.723 0.100 1.00 93.69 98 TYR A N 1
ATOM 764 C CA . TYR A 1 98 ? -0.112 10.707 1.267 1.00 93.69 98 TYR A CA 1
ATOM 765 C C . TYR A 1 98 ? 0.678 10.704 2.578 1.00 93.69 98 TYR A C 1
ATOM 767 O O . TYR A 1 98 ? 1.542 9.857 2.809 1.00 93.69 98 TYR A O 1
ATOM 775 N N . HIS A 1 99 ? 0.286 11.553 3.529 1.00 94.88 99 HIS A N 1
ATOM 776 C CA . HIS A 1 99 ? 0.707 11.356 4.912 1.00 94.88 99 HIS A CA 1
ATOM 777 C C . HIS A 1 99 ? 0.040 10.106 5.495 1.00 94.88 99 HIS A C 1
ATOM 779 O O . HIS A 1 99 ? -1.172 9.917 5.386 1.00 94.88 99 HIS A O 1
ATOM 785 N N . THR A 1 100 ? 0.821 9.281 6.196 1.00 92.94 100 THR A N 1
ATOM 786 C CA . THR A 1 100 ? 0.357 8.005 6.768 1.00 92.94 100 THR A CA 1
ATOM 787 C C . THR A 1 100 ? -0.894 8.149 7.620 1.00 92.94 100 THR A C 1
ATOM 789 O O . THR A 1 100 ? -1.812 7.338 7.533 1.00 92.94 100 THR A O 1
ATOM 792 N N . LYS A 1 101 ? -0.957 9.216 8.422 1.00 94.00 101 LYS A N 1
ATOM 793 C CA . LYS A 1 101 ? -2.113 9.496 9.277 1.00 94.00 101 LYS A CA 1
ATOM 794 C C . LYS A 1 101 ? -3.378 9.736 8.459 1.00 94.00 101 LYS A C 1
ATOM 796 O O . LYS A 1 101 ? -4.419 9.195 8.815 1.00 94.00 101 LYS A O 1
ATOM 801 N N . ASP A 1 102 ? -3.281 10.484 7.365 1.00 95.50 102 ASP A N 1
ATOM 802 C CA . ASP A 1 102 ? -4.428 10.824 6.523 1.00 95.50 102 ASP A CA 1
ATOM 803 C C . ASP A 1 102 ? -4.953 9.583 5.798 1.00 95.50 102 ASP A C 1
ATOM 805 O O . ASP A 1 102 ? -6.162 9.349 5.758 1.00 95.50 102 ASP A O 1
ATOM 809 N N . LEU A 1 103 ? -4.044 8.729 5.314 1.00 94.81 103 LEU A N 1
ATOM 810 C CA . LEU A 1 103 ? -4.394 7.444 4.708 1.00 94.81 103 LEU A CA 1
ATOM 811 C C . LEU A 1 103 ? -5.119 6.526 5.705 1.00 94.81 103 LEU A C 1
ATOM 813 O O . LEU A 1 103 ? -6.190 5.998 5.404 1.00 94.81 103 LEU A O 1
ATOM 817 N N . ILE A 1 104 ? -4.580 6.384 6.921 1.00 93.81 104 ILE A N 1
ATOM 818 C CA . ILE A 1 104 ? -5.200 5.580 7.984 1.00 93.81 104 ILE A CA 1
ATOM 819 C C . ILE A 1 104 ? -6.570 6.148 8.365 1.00 93.81 104 ILE A C 1
ATOM 821 O O . ILE A 1 104 ? -7.521 5.383 8.529 1.00 93.81 104 ILE A O 1
ATOM 825 N N . MET A 1 105 ? -6.702 7.472 8.497 1.00 94.44 105 MET A N 1
ATOM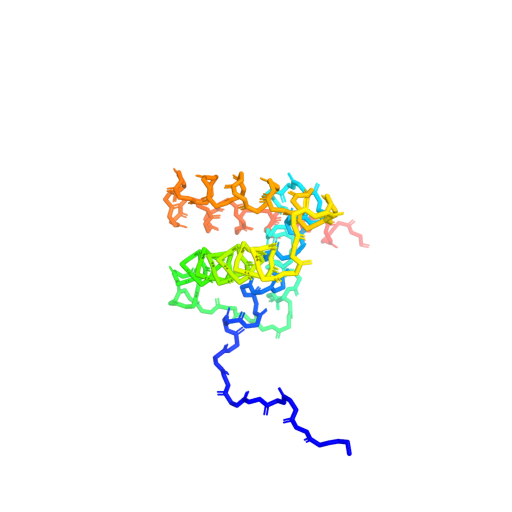 826 C CA . MET A 1 105 ? -7.987 8.111 8.799 1.00 94.44 105 MET A CA 1
ATOM 827 C C . MET A 1 105 ? -9.015 7.842 7.700 1.00 94.44 105 MET A C 1
ATOM 829 O O . MET A 1 105 ? -10.149 7.473 8.015 1.00 94.44 105 MET A O 1
ATOM 833 N N . LYS A 1 106 ? -8.617 7.965 6.428 1.00 95.31 106 LYS A N 1
ATOM 834 C CA . LYS A 1 106 ? -9.474 7.666 5.274 1.00 95.31 106 LYS A CA 1
ATOM 835 C C . LYS A 1 106 ? -9.990 6.228 5.328 1.00 95.31 106 LYS A C 1
ATOM 837 O O . LYS A 1 106 ? -11.196 6.004 5.285 1.00 95.31 106 LYS A O 1
ATOM 842 N N . TRP A 1 107 ? -9.099 5.258 5.502 1.00 95.25 107 TRP A N 1
ATOM 843 C CA . TRP A 1 107 ? -9.464 3.840 5.550 1.00 95.25 107 TRP A CA 1
ATOM 844 C C . TRP A 1 107 ? -10.277 3.458 6.788 1.00 95.25 107 TRP A C 1
ATOM 846 O O . TRP A 1 107 ? -11.206 2.659 6.696 1.00 95.25 107 TRP A O 1
ATOM 856 N N . THR A 1 108 ? -9.989 4.068 7.938 1.00 92.12 108 THR A N 1
ATOM 857 C CA . THR A 1 108 ? -10.778 3.862 9.163 1.00 92.12 108 THR A CA 1
ATOM 858 C C . THR A 1 108 ? -12.205 4.383 8.996 1.00 92.12 108 THR A C 1
ATOM 860 O O . THR A 1 108 ? -13.146 3.772 9.504 1.00 92.12 108 THR A O 1
ATOM 863 N N . ARG A 1 109 ? -12.385 5.494 8.271 1.00 93.75 109 ARG A N 1
ATOM 864 C CA . ARG A 1 109 ? -13.710 6.033 7.952 1.00 93.75 109 ARG A CA 1
ATOM 865 C C . ARG A 1 109 ? -14.510 5.077 7.067 1.00 93.75 109 ARG A C 1
ATOM 867 O O . ARG A 1 109 ? -15.645 4.790 7.415 1.00 93.75 109 ARG A O 1
ATOM 874 N N . ILE A 1 110 ? -13.902 4.532 6.010 1.00 93.56 110 ILE A N 1
ATOM 875 C CA . ILE A 1 110 ? -14.549 3.537 5.134 1.00 93.56 110 ILE A CA 1
ATOM 876 C C . ILE A 1 110 ? -15.060 2.344 5.950 1.00 93.56 110 ILE A C 1
ATOM 878 O O . ILE A 1 110 ? -16.204 1.935 5.788 1.00 93.56 110 ILE A O 1
ATOM 882 N N . GLY A 1 111 ? -14.240 1.818 6.866 1.00 89.06 111 GLY A N 1
ATOM 883 C CA . GLY A 1 111 ? -14.656 0.711 7.729 1.00 89.06 111 GLY A CA 1
ATOM 884 C C . GLY A 1 111 ? -15.850 1.052 8.622 1.00 89.06 111 GLY A C 1
ATOM 885 O O . GLY A 1 111 ? -16.775 0.256 8.726 1.00 89.06 111 GLY A O 1
ATOM 886 N N . ARG A 1 112 ? -15.869 2.252 9.213 1.00 88.50 112 ARG A N 1
ATOM 887 C CA . ARG A 1 112 ? -17.003 2.709 10.031 1.00 88.50 112 ARG A CA 1
ATOM 888 C C . ARG A 1 112 ? -18.281 2.864 9.209 1.00 88.50 112 ARG A C 1
ATOM 890 O O . ARG A 1 112 ? -19.351 2.511 9.692 1.00 88.50 112 ARG A O 1
ATOM 897 N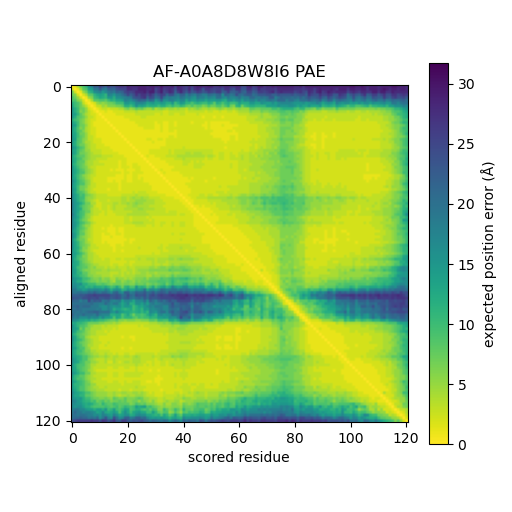 N . ASP A 1 113 ? -18.164 3.414 8.005 1.00 88.38 113 ASP A N 1
ATOM 898 C CA . ASP A 1 113 ? -19.313 3.618 7.128 1.00 88.38 113 ASP A CA 1
ATOM 899 C C . ASP A 1 113 ? -19.930 2.255 6.754 1.00 88.38 113 ASP A C 1
ATOM 901 O O . ASP A 1 113 ? -21.144 2.110 6.829 1.00 88.38 113 ASP A O 1
ATOM 905 N N . LEU A 1 114 ? -19.114 1.228 6.476 1.00 81.94 114 LEU A N 1
ATOM 906 C CA . LEU A 1 114 ? -19.580 -0.147 6.227 1.00 81.94 114 LEU A CA 1
ATOM 907 C C . LEU A 1 114 ? -20.314 -0.766 7.419 1.00 81.94 114 LEU A C 1
ATOM 909 O O . LEU A 1 114 ? -21.398 -1.310 7.239 1.00 81.94 114 LEU A O 1
ATOM 913 N N . ASP A 1 115 ? -19.749 -0.655 8.624 1.00 82.31 115 ASP A N 1
ATOM 914 C CA . ASP A 1 115 ? -20.379 -1.205 9.830 1.00 82.31 115 ASP A CA 1
ATOM 915 C C . ASP A 1 115 ? -21.773 -0.577 10.057 1.00 82.31 115 ASP A C 1
ATOM 917 O O . ASP A 1 115 ? -22.709 -1.263 10.449 1.00 82.31 115 ASP A O 1
ATOM 921 N N . SER A 1 116 ? -21.949 0.710 9.723 1.00 77.38 116 SER A N 1
ATOM 922 C CA . SER A 1 116 ? -23.246 1.395 9.850 1.00 77.38 116 SER A CA 1
ATOM 923 C C . SER A 1 116 ? -24.316 0.969 8.834 1.00 77.38 116 SER A C 1
ATOM 925 O O . SER A 1 116 ? -25.500 1.215 9.076 1.00 77.38 116 SER A O 1
ATOM 927 N N . TYR A 1 117 ? -23.915 0.366 7.709 1.00 71.56 117 TYR A N 1
ATOM 928 C CA . TYR A 1 117 ? -24.839 -0.237 6.744 1.00 71.56 117 TYR A CA 1
ATOM 929 C C . TYR A 1 117 ? -25.247 -1.648 7.177 1.00 71.56 117 TYR A C 1
ATOM 931 O O . TYR A 1 117 ? -26.425 -1.974 7.086 1.00 71.56 117 TYR A O 1
ATOM 939 N N . ASP A 1 118 ? -24.303 -2.445 7.691 1.00 71.12 118 ASP A N 1
ATOM 940 C CA . ASP A 1 118 ? -24.566 -3.813 8.164 1.00 71.12 118 ASP A CA 1
ATOM 941 C C . ASP A 1 118 ? -25.547 -3.840 9.364 1.00 71.12 118 ASP A C 1
ATOM 943 O O . ASP A 1 118 ? -26.260 -4.821 9.548 1.00 71.12 118 ASP A O 1
ATOM 947 N N . ASP A 1 119 ? -25.616 -2.767 10.165 1.00 69.19 119 ASP A N 1
ATOM 948 C CA . ASP A 1 119 ? -26.532 -2.629 11.315 1.00 69.19 119 ASP A CA 1
ATOM 949 C C . ASP A 1 119 ? -27.996 -2.280 10.929 1.00 69.19 119 ASP A C 1
ATOM 951 O O . ASP A 1 119 ? -28.848 -2.140 11.812 1.00 69.19 119 ASP A O 1
ATOM 955 N N . GLN A 1 120 ? -28.303 -2.075 9.639 1.00 60.81 120 GLN A N 1
ATOM 956 C CA . GLN A 1 120 ? -29.650 -1.712 9.155 1.00 60.81 120 GLN A CA 1
ATOM 957 C C . GLN A 1 120 ? -30.477 -2.898 8.621 1.00 60.81 120 GLN A C 1
ATOM 959 O O . GLN A 1 120 ? -31.655 -2.697 8.310 1.00 60.81 120 GLN A O 1
ATOM 964 N N . ASP A 1 121 ? -29.894 -4.099 8.568 1.00 47.44 121 ASP A N 1
ATOM 965 C CA . ASP A 1 121 ? -30.516 -5.360 8.122 1.00 47.44 121 ASP A CA 1
ATOM 966 C C . ASP A 1 121 ? -30.799 -6.327 9.293 1.00 47.44 121 ASP A C 1
ATOM 968 O O . ASP A 1 121 ? -31.774 -7.114 9.189 1.00 47.44 121 ASP A O 1
#

Nearest PDB structures (f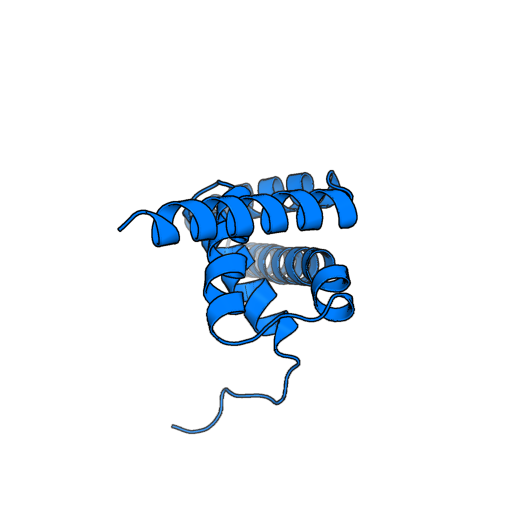oldseek):
  3zx6-assembly1_A  TM=2.712E-01  e=9.843E+00  Archaeoglobus fulgidus DSM 4304
  5uig-assembly1_A  TM=1.871E-01  e=6.770E+00  Homo sapiens

Sequence (121 aa):
MERDSQHSCLVFDLAIAITYMVLQTGDLDTGGYVLAGYNKVRKVPYNELNVLQTCMMSRLCQSLVLGLYTYQEQGSNNPYVLGTQEAGWRLLDTLESYHTKDLIMKWTRIGRDLDSYDDQD

Mean predicted aligned error: 6.73 Å

InterPro domains:
  IPR011009 Protein kinase-like domain superfamily [SSF56112] (5-97)
  IPR050249 Pseudomonas-type Homoserine Kinase [PTHR21064] (4-112)

Organism: NCBI:txid428564

pLDDT: mean 85.89, std 13.28, range [42.03, 96.5]

Foldseek 3Di:
DDDPPDDDDVLLVLLVVLLVQCLVVVDLLSNLVSQLVVCVVPNDDPVSLLCSLVSNLVVL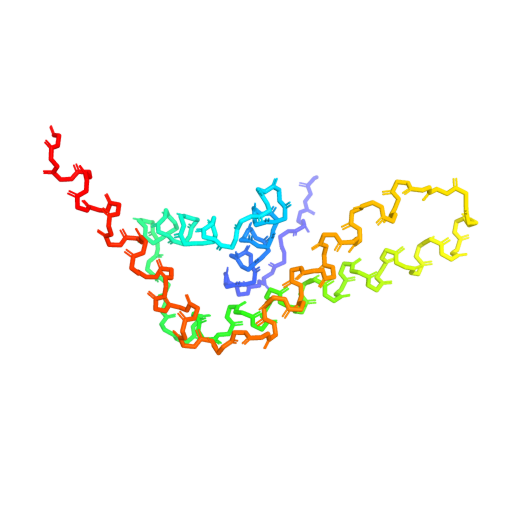VVLLVVLVVCCVVVDVPDCVSVVSNVSSVVVNVVSVPDDSVVSSVSSVVSSVVVVVVVVVD

Solvent-accessible surface area (backbone atoms only — not comparable to full-atom values): 6986 Å² total; per-residue (Å²): 143,84,76,93,77,71,96,69,64,69,53,55,59,51,18,53,54,34,46,52,49,19,65,74,69,72,35,77,64,49,37,13,56,52,50,37,59,45,43,75,81,49,76,78,51,69,73,50,58,70,45,29,63,59,45,30,46,52,51,45,51,53,53,48,53,51,48,51,52,50,44,65,72,73,45,93,80,59,70,74,65,54,66,60,41,56,57,47,51,55,50,43,55,52,55,69,74,48,56,66,67,60,53,50,51,53,27,53,48,52,29,53,56,50,55,63,55,67,75,75,116

Radius of gyration: 16.47 Å; Cα contacts (8 Å, |Δi|>4): 83; chains: 1; bounding box: 49×42×42 Å